Protein AF-A0A1J5AFW3-F1 (afdb_monomer_lite)

Foldseek 3Di:
DDDPPQVVVVVLLVVLVVQCVVPVVSDDQLSVLQNLVCVQDPRDRCSVVSVQLCVVQVGPVSSVVDDLVVQVVGPPQDNSNSVSD

Radius of gyration: 13.23 Å; chains: 1; bounding box: 40×20×35 Å

Sequence (85 aa):
MPHSDQAIASGHRSRLRQRFAADPAALSHVELLELILTFAVPRLDVAPQAGALFDRFGSPAGVLAASYSELLEIAGIGEQTALFL

Structure (mmCIF, N/CA/C/O backbone):
data_AF-A0A1J5AFW3-F1
#
_entry.id   AF-A0A1J5AFW3-F1
#
loop_
_atom_site.group_PDB
_atom_site.id
_atom_site.type_symbol
_atom_site.label_atom_id
_atom_site.label_alt_id
_atom_site.label_comp_id
_atom_site.label_asym_id
_atom_site.label_entity_id
_atom_site.label_seq_id
_atom_site.pdbx_PDB_ins_code
_atom_site.Cartn_x
_atom_site.Cartn_y
_atom_site.Cartn_z
_atom_site.occupancy
_atom_site.B_iso_or_equiv
_atom_site.auth_seq_id
_atom_site.auth_comp_id
_atom_site.auth_asym_id
_atom_site.auth_atom_id
_atom_site.pdbx_PDB_model_num
ATOM 1 N N . MET A 1 1 ? 25.378 -3.460 20.270 1.00 44.97 1 MET A N 1
ATOM 2 C CA . MET A 1 1 ? 25.123 -3.835 18.864 1.00 44.97 1 MET A CA 1
ATOM 3 C C . MET A 1 1 ? 23.625 -3.895 18.653 1.00 44.97 1 MET A C 1
ATOM 5 O O . MET A 1 1 ? 23.011 -4.751 19.280 1.00 44.97 1 MET A O 1
ATOM 9 N N . PRO A 1 2 ? 23.033 -2.979 17.870 1.00 47.69 2 PRO A N 1
ATOM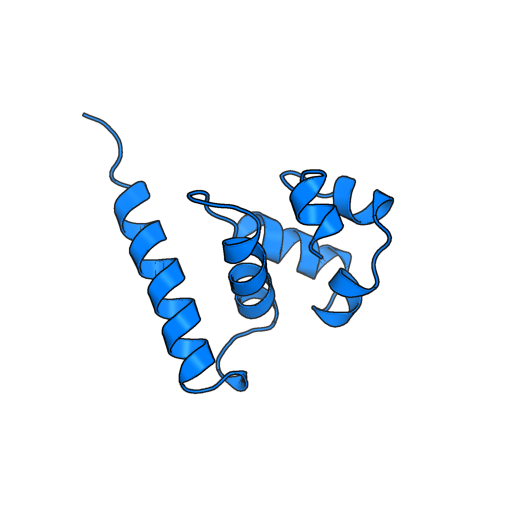 10 C CA . PRO A 1 2 ? 21.824 -3.398 17.162 1.00 47.69 2 PRO A CA 1
ATOM 11 C C . PRO A 1 2 ? 21.639 -2.797 15.743 1.00 47.69 2 PRO A C 1
ATOM 13 O O . PRO A 1 2 ? 22.195 -1.753 15.415 1.00 47.69 2 PRO A O 1
ATOM 16 N N . HIS A 1 3 ? 20.787 -3.483 14.962 1.00 38.03 3 HIS A N 1
ATOM 17 C CA . HIS A 1 3 ? 20.014 -3.042 13.778 1.00 38.03 3 HIS A CA 1
ATOM 18 C C . HIS A 1 3 ? 20.606 -3.237 12.367 1.00 38.03 3 HIS A C 1
ATOM 20 O O . HIS A 1 3 ? 20.832 -2.289 11.622 1.00 38.03 3 HIS A O 1
ATOM 26 N N . SER A 1 4 ? 20.723 -4.502 11.946 1.00 43.97 4 SER A N 1
ATOM 27 C CA . SER A 1 4 ? 20.995 -4.905 10.551 1.00 43.97 4 SER A CA 1
ATOM 28 C C . SER A 1 4 ? 19.765 -4.906 9.622 1.00 43.97 4 SER A C 1
ATOM 30 O O . SER A 1 4 ? 19.899 -5.228 8.447 1.00 43.97 4 SER A O 1
ATOM 32 N N . ASP A 1 5 ? 18.581 -4.532 10.108 1.00 47.81 5 ASP A N 1
ATOM 33 C CA . ASP A 1 5 ? 17.322 -4.688 9.357 1.00 47.81 5 ASP A CA 1
ATOM 34 C C . ASP A 1 5 ? 16.969 -3.460 8.483 1.00 47.81 5 ASP A C 1
ATOM 36 O O . ASP A 1 5 ? 16.353 -3.549 7.423 1.00 47.81 5 ASP A O 1
ATOM 40 N N . GLN A 1 6 ? 17.460 -2.276 8.860 1.00 42.97 6 GLN A N 1
ATOM 41 C CA . GLN A 1 6 ? 17.085 -1.005 8.221 1.00 42.97 6 GLN A CA 1
ATOM 42 C C . GLN A 1 6 ? 17.779 -0.762 6.862 1.00 42.97 6 GLN A C 1
ATOM 44 O O . GLN A 1 6 ? 17.273 -0.028 6.005 1.00 42.97 6 GLN A O 1
ATOM 49 N N . ALA A 1 7 ? 18.929 -1.406 6.630 1.00 41.44 7 ALA A N 1
ATOM 50 C CA . ALA A 1 7 ? 19.681 -1.294 5.379 1.00 41.44 7 ALA A CA 1
ATOM 51 C C . ALA A 1 7 ? 19.028 -2.081 4.223 1.00 41.44 7 ALA A C 1
ATOM 53 O O . ALA A 1 7 ? 19.097 -1.655 3.068 1.00 41.44 7 ALA A O 1
ATOM 54 N N . ILE A 1 8 ? 18.343 -3.191 4.522 1.00 54.00 8 ILE A N 1
ATOM 55 C CA . ILE A 1 8 ? 17.698 -4.054 3.518 1.00 54.00 8 ILE A CA 1
ATOM 56 C C . ILE A 1 8 ? 16.420 -3.395 2.978 1.00 54.00 8 ILE A C 1
ATOM 58 O O . ILE A 1 8 ? 16.208 -3.373 1.760 1.00 54.00 8 ILE A O 1
ATOM 62 N N . ALA A 1 9 ? 15.620 -2.783 3.860 1.00 54.38 9 ALA A N 1
ATOM 63 C CA . ALA A 1 9 ? 14.370 -2.101 3.515 1.00 54.38 9 ALA A CA 1
ATOM 64 C C . ALA A 1 9 ? 14.573 -0.945 2.515 1.00 54.38 9 ALA A C 1
ATOM 66 O O . ALA A 1 9 ? 13.799 -0.776 1.568 1.00 54.38 9 ALA A O 1
ATOM 67 N N . SER A 1 10 ? 15.669 -0.191 2.663 1.00 60.38 10 SER A N 1
ATOM 68 C CA . SER A 1 10 ? 16.027 0.890 1.731 1.00 60.38 10 SER A CA 1
ATOM 69 C C . SER A 1 10 ? 16.320 0.359 0.319 1.00 60.38 10 SER A C 1
ATOM 71 O O . SER A 1 10 ? 15.922 0.968 -0.676 1.00 60.38 10 SER A O 1
ATOM 73 N N . GLY A 1 11 ? 16.955 -0.815 0.219 1.00 79.38 11 GLY A N 1
ATOM 74 C CA . GLY A 1 11 ? 17.191 -1.492 -1.055 1.00 79.38 11 GLY A CA 1
ATOM 75 C C . GLY A 1 11 ? 15.918 -2.082 -1.666 1.00 79.38 11 GLY A C 1
ATOM 76 O O . GLY A 1 11 ? 15.731 -1.989 -2.877 1.00 79.38 11 GLY A O 1
ATOM 77 N N . HIS A 1 12 ? 15.027 -2.654 -0.849 1.00 81.56 12 HIS A N 1
ATOM 78 C CA . HIS A 1 12 ? 13.781 -3.266 -1.321 1.00 81.56 12 HIS A CA 1
ATOM 79 C C . HIS A 1 12 ? 12.872 -2.246 -2.019 1.00 81.56 12 HIS A C 1
ATOM 81 O O . HIS A 1 12 ? 12.489 -2.441 -3.172 1.00 81.56 12 HIS A O 1
ATOM 87 N N . ARG A 1 13 ? 12.642 -1.093 -1.381 1.00 87.56 13 ARG A N 1
ATOM 88 C CA . ARG A 1 13 ? 11.840 0.000 -1.949 1.00 87.56 13 ARG A CA 1
ATOM 89 C C . ARG A 1 13 ? 12.387 0.504 -3.288 1.00 87.56 13 ARG A C 1
ATOM 91 O O . ARG A 1 13 ? 11.620 0.770 -4.211 1.00 87.56 13 ARG A O 1
ATOM 98 N N . SER A 1 14 ? 13.710 0.635 -3.399 1.00 89.38 14 SER A N 1
ATOM 99 C CA . SER A 1 14 ? 14.357 1.038 -4.653 1.00 89.38 14 SER A CA 1
ATOM 100 C C . SER A 1 14 ? 14.140 -0.005 -5.755 1.00 89.38 14 SER A C 1
ATOM 102 O O . SER A 1 14 ? 13.769 0.349 -6.872 1.00 89.38 14 SER A O 1
ATOM 104 N N . ARG A 1 15 ? 14.271 -1.298 -5.425 1.00 90.19 15 ARG A N 1
ATOM 105 C CA . ARG A 1 15 ? 14.040 -2.402 -6.369 1.00 90.19 15 ARG A CA 1
ATOM 106 C C . ARG A 1 15 ? 12.594 -2.474 -6.858 1.00 90.19 15 ARG A C 1
ATOM 108 O O . ARG A 1 15 ? 12.397 -2.670 -8.053 1.00 90.19 15 ARG A O 1
ATOM 115 N N . LEU A 1 16 ? 11.600 -2.278 -5.986 1.00 92.94 16 LEU A N 1
ATOM 116 C CA . LEU A 1 16 ? 10.188 -2.223 -6.396 1.00 92.94 16 LEU A CA 1
ATOM 117 C C . LEU A 1 16 ? 9.939 -1.093 -7.399 1.00 92.94 16 LEU A C 1
ATOM 119 O O . LEU A 1 16 ? 9.349 -1.320 -8.452 1.00 92.94 16 LEU A O 1
ATOM 123 N N . ARG A 1 17 ? 10.456 0.110 -7.114 1.00 93.75 17 ARG A N 1
ATOM 124 C CA . ARG A 1 17 ? 10.333 1.268 -8.016 1.00 93.75 17 ARG A CA 1
ATOM 125 C C . ARG A 1 17 ? 11.006 1.023 -9.363 1.00 93.75 17 ARG A C 1
ATOM 127 O O . ARG A 1 17 ? 10.427 1.347 -10.391 1.00 93.75 17 ARG A O 1
ATOM 134 N N . GLN A 1 18 ? 12.206 0.442 -9.360 1.00 94.88 18 GLN A N 1
ATOM 135 C CA . GLN A 1 18 ? 12.930 0.106 -10.588 1.00 94.88 18 GLN A CA 1
ATOM 136 C C . GLN A 1 18 ? 12.197 -0.952 -11.418 1.00 94.88 18 GLN A C 1
ATOM 138 O O . GLN A 1 18 ? 12.075 -0.782 -12.627 1.00 94.88 18 GLN A O 1
ATOM 143 N N . ARG A 1 19 ? 11.674 -2.010 -10.783 1.00 95.56 19 ARG A N 1
ATOM 144 C CA . ARG A 1 19 ? 10.887 -3.048 -11.466 1.00 95.56 19 ARG A CA 1
ATOM 145 C C . ARG A 1 19 ? 9.623 -2.470 -12.086 1.00 95.56 19 ARG A C 1
ATOM 147 O O . ARG A 1 19 ? 9.403 -2.686 -13.268 1.00 95.56 19 ARG A O 1
ATOM 154 N N . PHE A 1 20 ? 8.861 -1.681 -11.329 1.00 95.81 20 PHE A N 1
ATOM 155 C CA . PHE A 1 20 ? 7.660 -1.021 -11.842 1.00 95.81 20 PHE A CA 1
ATOM 156 C C . PHE A 1 20 ? 7.964 -0.070 -13.005 1.00 95.81 20 PHE A C 1
ATOM 158 O O . PHE A 1 20 ? 7.238 -0.048 -13.991 1.00 95.81 20 PHE A O 1
ATOM 165 N N . ALA A 1 21 ? 9.045 0.711 -12.908 1.00 96.44 21 ALA A N 1
ATOM 166 C CA . ALA A 1 21 ? 9.449 1.631 -13.969 1.00 96.44 21 ALA A CA 1
ATOM 167 C C . ALA A 1 21 ? 9.899 0.911 -15.252 1.00 96.44 21 ALA A C 1
ATOM 169 O O . ALA A 1 21 ? 9.761 1.472 -16.336 1.00 96.44 21 ALA A O 1
ATOM 170 N N . ALA A 1 22 ? 10.452 -0.299 -15.133 1.00 96.75 22 ALA A N 1
ATOM 171 C CA . ALA A 1 22 ? 10.832 -1.119 -16.278 1.00 96.75 22 ALA A CA 1
ATOM 172 C C . ALA A 1 22 ? 9.617 -1.809 -16.914 1.00 96.75 22 ALA A C 1
ATOM 174 O O . ALA A 1 22 ? 9.466 -1.778 -18.132 1.00 96.75 22 ALA A O 1
ATOM 175 N N . ASP A 1 23 ? 8.763 -2.417 -16.089 1.00 96.44 23 ASP A N 1
ATOM 176 C CA . ASP A 1 23 ? 7.519 -3.053 -16.507 1.00 96.44 23 ASP A CA 1
ATOM 177 C C . ASP A 1 23 ? 6.519 -3.092 -15.332 1.00 96.44 23 ASP A C 1
ATOM 179 O O . ASP A 1 23 ? 6.714 -3.852 -14.377 1.00 96.44 23 ASP A O 1
ATOM 183 N N . PRO A 1 24 ? 5.420 -2.317 -15.385 1.00 93.12 24 PRO A N 1
ATOM 184 C CA . PRO A 1 24 ? 4.377 -2.355 -14.363 1.00 93.12 24 PRO A CA 1
ATOM 185 C C . PRO A 1 24 ? 3.760 -3.744 -14.156 1.00 93.12 24 PRO A C 1
ATOM 187 O O . PRO A 1 24 ? 3.353 -4.062 -13.040 1.00 93.12 24 PRO A O 1
ATOM 190 N N . ALA A 1 25 ? 3.711 -4.582 -15.198 1.00 94.38 25 ALA A N 1
ATOM 191 C CA . ALA A 1 25 ? 3.155 -5.933 -15.124 1.00 94.38 25 ALA A CA 1
ATOM 192 C C . ALA A 1 25 ? 4.102 -6.939 -14.446 1.00 94.38 25 ALA A C 1
ATOM 194 O O . ALA A 1 25 ? 3.684 -8.042 -14.097 1.00 94.38 25 ALA A O 1
ATOM 195 N N . ALA A 1 26 ? 5.367 -6.566 -14.222 1.00 93.38 26 ALA A N 1
ATOM 196 C CA . ALA A 1 26 ? 6.345 -7.416 -13.552 1.00 93.38 26 ALA A CA 1
ATOM 197 C C . ALA A 1 26 ? 6.168 -7.471 -12.026 1.00 93.38 26 ALA A C 1
ATOM 199 O O . ALA A 1 26 ? 6.858 -8.257 -11.368 1.00 93.38 26 ALA A O 1
ATOM 200 N N . LEU A 1 27 ? 5.308 -6.629 -11.442 1.00 96.12 27 LEU A N 1
ATOM 201 C CA . LEU A 1 27 ? 4.944 -6.712 -10.029 1.00 96.12 27 LEU A CA 1
ATOM 202 C C . LEU A 1 27 ? 3.720 -7.606 -9.839 1.00 96.12 27 LEU A C 1
ATOM 204 O O . LEU A 1 27 ? 2.737 -7.510 -10.571 1.00 96.12 27 LEU A O 1
ATOM 208 N N . SER A 1 28 ? 3.748 -8.434 -8.799 1.00 96.62 28 SER A N 1
ATOM 209 C CA . SER A 1 28 ? 2.525 -9.073 -8.314 1.00 96.62 28 SER A CA 1
ATOM 210 C C . SER A 1 28 ? 1.546 -8.034 -7.746 1.00 96.62 28 SER A C 1
ATOM 212 O O . SER A 1 28 ? 1.934 -6.929 -7.369 1.00 96.62 28 SER A O 1
ATOM 214 N N . HIS A 1 29 ? 0.267 -8.398 -7.617 1.00 96.62 29 HIS A N 1
ATOM 215 C CA . HIS A 1 29 ? -0.745 -7.526 -7.006 1.00 96.62 29 HIS A CA 1
ATOM 216 C C . HIS A 1 29 ? -0.378 -7.087 -5.578 1.00 96.62 29 HIS A C 1
ATOM 218 O O . HIS A 1 29 ? -0.642 -5.946 -5.202 1.00 96.62 29 HIS A O 1
ATOM 224 N N . VAL A 1 30 ? 0.261 -7.970 -4.804 1.00 97.00 30 VAL A N 1
ATOM 225 C CA . VAL A 1 30 ? 0.740 -7.663 -3.449 1.00 97.00 30 VAL A CA 1
ATOM 226 C C . VAL A 1 30 ? 1.929 -6.702 -3.500 1.00 97.00 30 VAL A C 1
ATOM 228 O O . VAL A 1 30 ? 1.926 -5.704 -2.792 1.00 97.00 30 VAL A O 1
ATOM 231 N N . GLU A 1 31 ? 2.907 -6.935 -4.381 1.00 96.38 31 GLU A N 1
ATOM 232 C CA . GLU A 1 31 ? 4.053 -6.026 -4.562 1.00 96.38 31 GLU A CA 1
ATOM 233 C C . GLU A 1 31 ? 3.623 -4.639 -5.070 1.00 96.38 31 GLU A C 1
ATOM 235 O O . GLU A 1 31 ? 4.237 -3.630 -4.723 1.00 96.38 31 GLU A O 1
ATOM 240 N N . LEU A 1 32 ? 2.561 -4.566 -5.879 1.00 96.62 32 LEU A N 1
ATOM 241 C CA . LEU A 1 32 ? 1.973 -3.298 -6.304 1.00 96.62 32 LEU A CA 1
ATOM 242 C C . LEU A 1 32 ? 1.373 -2.538 -5.113 1.00 96.62 32 LEU A C 1
ATOM 244 O O . LEU A 1 32 ? 1.624 -1.342 -4.966 1.00 96.62 32 LEU A O 1
ATOM 248 N N . LEU A 1 33 ? 0.622 -3.224 -4.247 1.00 97.00 33 LEU A N 1
ATOM 249 C CA . LEU A 1 33 ? 0.109 -2.636 -3.007 1.00 97.00 33 LEU A CA 1
ATOM 250 C C . LEU A 1 33 ? 1.248 -2.200 -2.082 1.00 97.00 33 LEU A C 1
ATOM 252 O O . LEU A 1 33 ? 1.211 -1.096 -1.543 1.00 97.00 33 LEU A O 1
ATOM 256 N N . GLU A 1 34 ? 2.296 -3.011 -1.952 1.00 96.25 34 GLU A N 1
ATOM 257 C CA . GLU A 1 34 ? 3.485 -2.664 -1.177 1.00 96.25 34 GLU A CA 1
ATOM 258 C C . GLU A 1 34 ? 4.137 -1.381 -1.708 1.00 96.25 34 GLU A C 1
ATOM 260 O O . GLU A 1 34 ? 4.402 -0.452 -0.940 1.00 96.25 34 GLU A O 1
ATOM 265 N N . LEU A 1 35 ? 4.323 -1.280 -3.030 1.00 95.31 35 LEU A N 1
ATOM 266 C CA . LEU A 1 35 ? 4.857 -0.086 -3.681 1.00 95.31 35 LEU A CA 1
ATOM 267 C C . LEU A 1 35 ? 4.016 1.156 -3.355 1.00 95.31 35 LEU A C 1
ATOM 269 O O . LEU A 1 35 ? 4.592 2.175 -2.962 1.00 95.31 35 LEU A O 1
ATOM 273 N N . ILE A 1 36 ? 2.688 1.069 -3.477 1.00 95.31 36 ILE A N 1
ATOM 274 C CA . ILE A 1 36 ? 1.739 2.144 -3.140 1.00 95.31 36 ILE A CA 1
ATOM 275 C C . ILE A 1 36 ? 1.925 2.573 -1.677 1.00 95.31 36 ILE A C 1
ATOM 277 O O . ILE A 1 36 ? 2.170 3.749 -1.397 1.00 95.31 36 ILE A O 1
ATOM 281 N N . LEU A 1 37 ? 1.920 1.619 -0.744 1.00 95.44 37 LEU A N 1
ATOM 282 C CA . LEU A 1 37 ? 2.088 1.890 0.684 1.00 95.44 37 LEU A CA 1
ATOM 283 C C . LEU A 1 37 ? 3.436 2.538 1.017 1.00 95.44 37 LEU A C 1
ATOM 285 O O . LEU A 1 37 ? 3.510 3.344 1.946 1.00 95.44 37 LEU A O 1
ATOM 289 N N . THR A 1 38 ? 4.501 2.270 0.249 1.00 93.69 38 THR A N 1
ATOM 290 C CA . THR A 1 38 ? 5.803 2.917 0.490 1.00 93.69 38 THR A CA 1
ATOM 291 C C . THR A 1 38 ? 5.780 4.442 0.334 1.00 93.69 38 THR A C 1
ATOM 293 O O . THR A 1 38 ? 6.698 5.108 0.831 1.00 93.69 38 THR A O 1
ATOM 296 N N . PHE A 1 39 ? 4.775 4.997 -0.358 1.00 92.88 39 PHE A N 1
ATOM 297 C CA . PHE A 1 39 ? 4.572 6.442 -0.499 1.00 92.88 39 PHE A CA 1
ATOM 298 C C . PHE A 1 39 ? 3.824 7.049 0.689 1.00 92.88 39 PHE A C 1
ATOM 300 O O . PHE A 1 39 ? 4.166 8.155 1.100 1.00 92.88 39 PHE A O 1
ATOM 307 N N . ALA A 1 40 ? 2.872 6.319 1.274 1.00 92.81 40 ALA A N 1
ATOM 308 C CA . ALA A 1 40 ? 2.138 6.760 2.459 1.00 92.81 40 ALA A CA 1
ATOM 309 C C . ALA A 1 40 ? 2.921 6.545 3.764 1.00 92.81 40 ALA A C 1
ATOM 311 O O . ALA A 1 40 ? 2.791 7.331 4.700 1.00 92.81 40 ALA A O 1
ATOM 312 N N . VAL A 1 41 ? 3.744 5.492 3.837 1.00 89.56 41 VAL A N 1
ATOM 313 C CA . VAL A 1 41 ? 4.438 5.083 5.065 1.00 89.56 41 VAL A CA 1
ATOM 314 C C . VAL A 1 41 ? 5.964 5.197 4.896 1.00 89.56 41 VAL A C 1
ATOM 316 O O . VAL A 1 41 ? 6.642 4.323 4.328 1.00 89.56 41 VAL A O 1
ATOM 319 N N . PRO A 1 42 ? 6.575 6.294 5.377 1.00 82.69 42 PRO A N 1
ATOM 320 C CA . PRO A 1 42 ? 8.014 6.476 5.286 1.00 82.69 42 PRO A CA 1
ATOM 321 C C . PRO A 1 42 ? 8.753 5.588 6.300 1.00 82.69 42 PRO A C 1
ATOM 323 O O . PRO A 1 42 ? 8.432 5.579 7.481 1.00 82.69 42 PRO A O 1
ATOM 326 N N . ARG A 1 43 ? 9.827 4.920 5.846 1.00 78.19 43 ARG A N 1
ATOM 327 C CA . ARG A 1 43 ? 10.843 4.255 6.697 1.00 78.19 43 ARG A CA 1
ATOM 328 C C . ARG A 1 43 ? 10.371 3.041 7.519 1.00 78.19 43 ARG A C 1
ATOM 330 O O . ARG A 1 43 ? 11.105 2.619 8.409 1.00 78.19 43 ARG A O 1
ATOM 337 N N . LEU A 1 44 ? 9.214 2.464 7.201 1.00 81.56 44 LEU A N 1
ATOM 338 C CA . LEU A 1 44 ? 8.736 1.194 7.759 1.00 81.56 44 LEU A CA 1
ATOM 339 C C . LEU A 1 44 ? 8.615 0.129 6.663 1.00 81.56 44 LEU A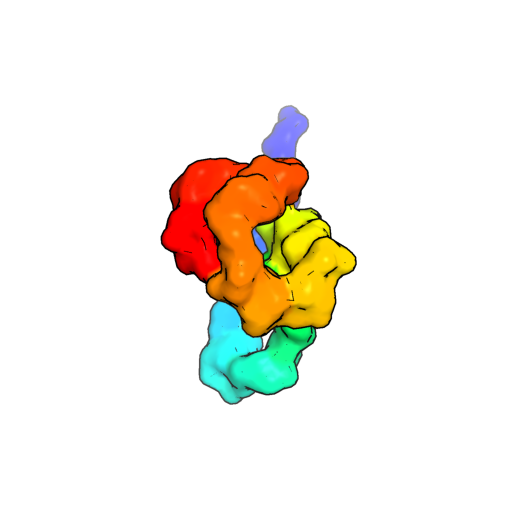 C 1
ATOM 341 O O . LEU A 1 44 ? 8.489 0.466 5.479 1.00 81.56 44 LEU A O 1
ATOM 345 N N . ASP A 1 45 ? 8.676 -1.136 7.080 1.00 88.50 45 ASP A N 1
ATOM 346 C CA . ASP A 1 45 ? 8.277 -2.277 6.258 1.00 88.50 45 ASP A CA 1
ATOM 347 C C . ASP A 1 45 ? 6.746 -2.305 6.150 1.00 88.50 45 ASP A C 1
ATOM 349 O O . ASP A 1 45 ? 6.045 -2.208 7.161 1.00 88.50 45 ASP A O 1
ATOM 353 N N . VAL A 1 46 ? 6.251 -2.361 4.914 1.00 93.94 46 VAL A N 1
ATOM 354 C CA . VAL A 1 46 ? 4.819 -2.337 4.577 1.00 93.94 46 VAL A CA 1
ATOM 355 C C . VAL A 1 46 ? 4.359 -3.611 3.873 1.00 93.94 46 VAL A C 1
ATOM 357 O O . VAL A 1 46 ? 3.186 -3.714 3.510 1.00 93.94 46 VAL A O 1
ATOM 360 N N . ALA A 1 47 ? 5.252 -4.590 3.691 1.00 93.69 47 ALA A N 1
ATOM 361 C CA . ALA A 1 47 ? 4.903 -5.879 3.109 1.00 93.69 47 ALA A CA 1
ATOM 362 C C . ALA A 1 47 ? 3.802 -6.611 3.907 1.00 93.69 47 ALA A C 1
ATOM 364 O O . ALA A 1 47 ? 2.863 -7.111 3.278 1.00 93.69 47 ALA A O 1
ATOM 365 N N . PRO A 1 48 ? 3.809 -6.626 5.262 1.00 96.12 48 PRO A N 1
ATOM 366 C CA . PRO A 1 48 ? 2.730 -7.254 6.029 1.00 96.12 48 PRO A CA 1
ATOM 367 C C . PRO A 1 48 ? 1.358 -6.611 5.782 1.00 96.12 48 PRO A C 1
ATOM 369 O O 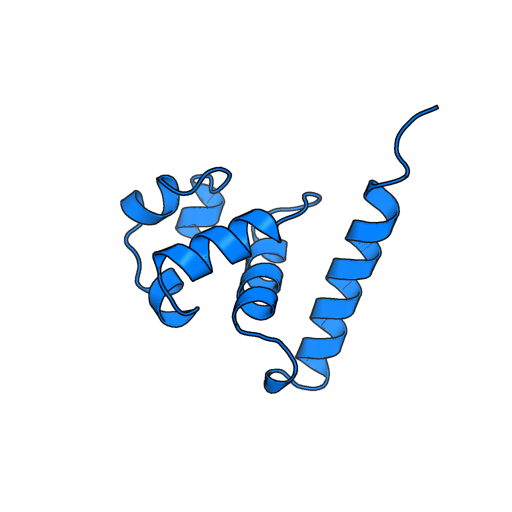. PRO A 1 48 ? 0.356 -7.309 5.649 1.00 96.12 48 PRO A O 1
ATOM 372 N N . GLN A 1 49 ? 1.307 -5.283 5.684 1.00 96.94 49 GLN A N 1
ATOM 373 C CA . GLN A 1 49 ? 0.084 -4.519 5.455 1.00 96.94 49 GLN A CA 1
ATOM 374 C C . GLN A 1 49 ? -0.425 -4.710 4.024 1.00 96.94 49 GLN A C 1
ATOM 376 O O . GLN A 1 49 ? -1.627 -4.861 3.827 1.00 96.94 49 GLN A O 1
ATOM 381 N N . ALA A 1 50 ? 0.472 -4.755 3.034 1.00 97.44 50 ALA A N 1
ATOM 382 C CA . ALA A 1 50 ? 0.116 -5.068 1.652 1.00 97.44 50 ALA A CA 1
ATOM 383 C C . ALA A 1 50 ? -0.520 -6.462 1.537 1.00 97.44 50 ALA A C 1
ATOM 385 O O . ALA A 1 50 ? -1.553 -6.612 0.885 1.00 97.44 50 ALA A O 1
ATOM 386 N N . GLY A 1 51 ? 0.062 -7.456 2.217 1.00 97.81 51 GLY A N 1
ATOM 387 C CA . GLY A 1 51 ? -0.499 -8.803 2.319 1.00 97.81 51 GLY A CA 1
ATOM 388 C C . GLY A 1 51 ? -1.872 -8.807 2.992 1.00 97.81 51 GLY A C 1
ATOM 389 O O . GLY A 1 51 ? -2.829 -9.296 2.406 1.00 97.81 51 GLY A O 1
ATOM 390 N N . ALA A 1 52 ? -2.007 -8.175 4.161 1.00 98.00 52 ALA A N 1
ATOM 391 C CA . ALA A 1 52 ? -3.276 -8.120 4.893 1.00 98.00 52 ALA A CA 1
ATOM 392 C C . ALA A 1 52 ? -4.403 -7.427 4.103 1.00 98.00 52 ALA A C 1
ATOM 394 O O . ALA A 1 52 ? -5.550 -7.877 4.121 1.00 98.00 52 ALA A O 1
ATOM 395 N N . LEU A 1 53 ? -4.082 -6.346 3.384 1.00 98.31 53 LEU A N 1
ATOM 396 C CA . LEU A 1 53 ? -5.019 -5.673 2.484 1.00 98.31 53 LEU A CA 1
ATOM 397 C C . LEU A 1 53 ? -5.432 -6.589 1.328 1.00 98.31 53 LEU A C 1
ATOM 399 O O . LEU A 1 53 ? -6.616 -6.686 1.008 1.00 98.31 53 LEU A O 1
ATOM 403 N N . PHE A 1 54 ? -4.472 -7.279 0.713 1.00 98.19 54 PHE A N 1
ATOM 404 C CA . PHE A 1 54 ? -4.758 -8.212 -0.370 1.00 98.19 54 PHE A CA 1
ATOM 405 C C . PHE A 1 54 ? -5.607 -9.399 0.099 1.00 98.19 54 PHE A C 1
ATOM 407 O O . PHE A 1 54 ? -6.579 -9.743 -0.565 1.00 98.19 54 PHE A O 1
ATOM 414 N N . ASP A 1 55 ? -5.306 -9.975 1.260 1.00 98.25 55 ASP A N 1
ATOM 415 C CA . ASP A 1 55 ? -6.058 -11.099 1.823 1.00 98.25 55 ASP A CA 1
ATOM 416 C C . ASP A 1 55 ? -7.506 -10.710 2.151 1.00 98.25 55 ASP A C 1
ATOM 418 O O . ASP A 1 55 ? -8.422 -11.513 1.963 1.00 98.25 55 ASP A O 1
ATOM 422 N N . ARG A 1 56 ? -7.739 -9.468 2.604 1.00 98.12 56 ARG A N 1
ATOM 423 C CA . ARG A 1 56 ? -9.085 -8.972 2.927 1.00 98.12 56 ARG A CA 1
ATOM 424 C C . ARG A 1 56 ? -9.892 -8.563 1.693 1.00 98.12 56 ARG A C 1
ATOM 426 O O . ARG A 1 56 ? -11.081 -8.862 1.629 1.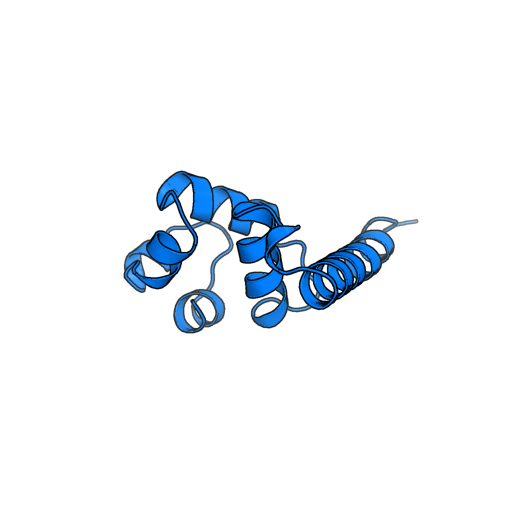00 98.12 56 ARG A O 1
ATOM 433 N N . PHE A 1 57 ? -9.278 -7.858 0.743 1.00 98.12 57 PHE A N 1
ATOM 434 C CA . PHE A 1 57 ? -9.991 -7.196 -0.361 1.00 98.12 57 PHE A CA 1
ATOM 435 C C . PHE A 1 57 ? -9.750 -7.842 -1.739 1.00 98.12 57 PHE A C 1
ATOM 437 O O . PHE A 1 57 ? -10.366 -7.455 -2.733 1.00 98.12 57 PHE A O 1
ATOM 444 N N . GLY A 1 58 ? -8.858 -8.830 -1.823 1.00 97.25 58 GLY A N 1
ATOM 445 C CA . GLY A 1 58 ? -8.625 -9.713 -2.972 1.00 97.25 58 GLY A CA 1
ATOM 446 C C . GLY A 1 58 ? -7.893 -9.099 -4.169 1.00 97.25 58 GLY A C 1
ATOM 447 O O . GLY A 1 58 ? -7.382 -9.828 -5.017 1.00 97.25 58 GLY A O 1
ATOM 448 N N . SER A 1 59 ? -7.846 -7.771 -4.288 1.00 97.19 59 SER A N 1
ATOM 449 C CA . SER A 1 59 ? -7.193 -7.088 -5.409 1.00 97.19 59 SER A CA 1
ATOM 450 C C . SER A 1 59 ? -6.845 -5.637 -5.072 1.00 97.19 59 SER A C 1
ATOM 452 O O . SER A 1 59 ? -7.488 -5.050 -4.202 1.00 97.19 59 SER A O 1
ATOM 454 N N . PRO A 1 60 ? -5.902 -5.002 -5.797 1.00 96.81 60 PRO A N 1
ATOM 455 C CA . PRO A 1 60 ? -5.621 -3.580 -5.622 1.00 96.81 60 PRO A CA 1
ATOM 456 C C . PRO A 1 60 ? -6.850 -2.700 -5.870 1.00 96.81 60 PRO A C 1
ATOM 458 O O . PRO A 1 60 ? -7.085 -1.759 -5.125 1.00 96.81 60 PRO A O 1
ATOM 461 N N . ALA A 1 61 ? -7.680 -3.042 -6.861 1.00 97.75 61 ALA A N 1
ATOM 462 C CA . ALA A 1 61 ? -8.940 -2.341 -7.104 1.00 97.75 61 ALA A CA 1
ATOM 463 C C . ALA A 1 61 ? -9.925 -2.490 -5.932 1.00 97.75 61 ALA A C 1
ATOM 465 O O . ALA A 1 61 ? -10.597 -1.529 -5.581 1.00 97.75 61 ALA A O 1
ATOM 466 N N . GLY A 1 62 ? -9.982 -3.672 -5.309 1.00 98.25 62 GLY A N 1
ATOM 467 C CA . GLY A 1 62 ? -10.786 -3.907 -4.109 1.00 98.25 62 GLY A CA 1
ATOM 468 C C . GLY A 1 62 ? -10.318 -3.075 -2.917 1.00 98.25 62 GLY A C 1
ATOM 469 O O . GLY A 1 62 ? -11.150 -2.534 -2.201 1.00 98.25 62 GLY A O 1
ATOM 470 N N . VAL A 1 63 ? -9.002 -2.912 -2.743 1.00 98.12 63 VAL A N 1
ATOM 471 C CA . VAL A 1 63 ? -8.430 -2.048 -1.696 1.00 98.12 63 VAL A CA 1
ATOM 472 C C . VAL A 1 63 ? -8.820 -0.585 -1.909 1.00 98.12 63 VAL A C 1
ATOM 474 O O . VAL A 1 63 ? -9.314 0.039 -0.980 1.00 98.12 63 VAL A O 1
ATOM 477 N N . LEU A 1 64 ? -8.659 -0.058 -3.128 1.00 97.25 64 LEU A N 1
ATOM 478 C CA . LEU A 1 64 ? -8.993 1.339 -3.462 1.00 97.25 64 LEU A CA 1
ATOM 479 C C . LEU A 1 64 ? -10.509 1.622 -3.467 1.00 97.25 64 LEU A C 1
ATOM 481 O O . LEU A 1 64 ? -10.936 2.771 -3.523 1.00 97.25 64 LEU A O 1
ATOM 485 N N . ALA A 1 65 ? -11.337 0.575 -3.472 1.00 98.06 65 ALA A N 1
ATOM 486 C CA . ALA A 1 65 ? -12.790 0.682 -3.370 1.00 98.06 65 ALA A CA 1
ATOM 487 C C . ALA A 1 65 ? -13.305 0.483 -1.934 1.00 98.06 65 ALA A C 1
ATOM 489 O O . ALA A 1 65 ? -14.495 0.697 -1.688 1.00 98.06 65 ALA A O 1
ATOM 490 N N . ALA A 1 66 ? -12.448 0.048 -1.004 1.00 98.25 66 ALA A N 1
ATOM 491 C CA . ALA A 1 66 ? -12.822 -0.181 0.384 1.00 98.25 66 ALA A CA 1
ATOM 492 C C . ALA A 1 66 ? -13.178 1.142 1.073 1.00 98.25 66 ALA A C 1
ATOM 494 O O . ALA A 1 66 ? -12.624 2.200 0.774 1.00 98.25 66 ALA A O 1
ATOM 495 N N . SER A 1 67 ? -14.106 1.095 2.026 1.00 98.50 67 SER A N 1
ATOM 496 C CA . SER A 1 67 ? -14.429 2.278 2.816 1.00 98.50 67 SER A CA 1
ATOM 497 C C . SER A 1 67 ? -13.286 2.640 3.766 1.00 98.50 67 SER A C 1
ATOM 499 O O . SER A 1 67 ? -12.562 1.780 4.272 1.00 98.50 67 SER A O 1
ATOM 501 N N . TYR A 1 68 ? -13.187 3.926 4.100 1.00 98.38 68 TYR A N 1
ATOM 502 C CA . TYR A 1 68 ? -12.226 4.429 5.082 1.00 98.38 68 TYR A CA 1
ATOM 503 C C . TYR A 1 68 ? -12.259 3.652 6.412 1.00 98.38 68 TYR A C 1
ATOM 505 O O . TYR A 1 68 ? -11.214 3.323 6.971 1.00 98.38 68 TYR A O 1
ATOM 513 N N . SER A 1 69 ? -13.456 3.307 6.901 1.00 98.31 69 SER A N 1
ATOM 514 C CA . SER A 1 69 ? -13.628 2.512 8.121 1.00 98.31 69 SER A CA 1
ATOM 515 C C . SER A 1 69 ? -13.084 1.092 7.992 1.00 98.31 69 SER A C 1
ATOM 517 O O . SER A 1 69 ? -12.456 0.610 8.926 1.00 98.31 69 SER A O 1
ATOM 519 N N . GLU A 1 70 ? -13.271 0.432 6.846 1.00 98.31 70 GLU A N 1
ATOM 520 C CA . GLU A 1 70 ? -12.751 -0.925 6.631 1.00 98.31 70 GLU A CA 1
ATOM 521 C C . GLU A 1 70 ? -11.223 -0.945 6.535 1.00 98.31 70 GLU A C 1
ATOM 523 O O . GLU A 1 70 ? -10.590 -1.885 7.014 1.00 98.31 70 GLU A O 1
ATOM 528 N N . LEU A 1 71 ? -10.620 0.091 5.944 1.00 98.25 71 LEU A N 1
ATOM 529 C CA . LEU A 1 71 ? -9.164 0.224 5.856 1.00 98.25 71 LEU A CA 1
ATOM 530 C C . LEU A 1 71 ? -8.526 0.383 7.242 1.00 98.25 71 LEU A C 1
ATOM 532 O O . LEU A 1 71 ? -7.493 -0.229 7.512 1.00 98.25 71 LEU A O 1
ATOM 536 N N . LEU A 1 72 ? -9.162 1.144 8.139 1.00 98.12 72 LEU A N 1
ATOM 537 C CA . LEU A 1 72 ? -8.700 1.339 9.519 1.00 98.12 72 LEU A CA 1
ATOM 538 C C . LEU A 1 72 ? -8.7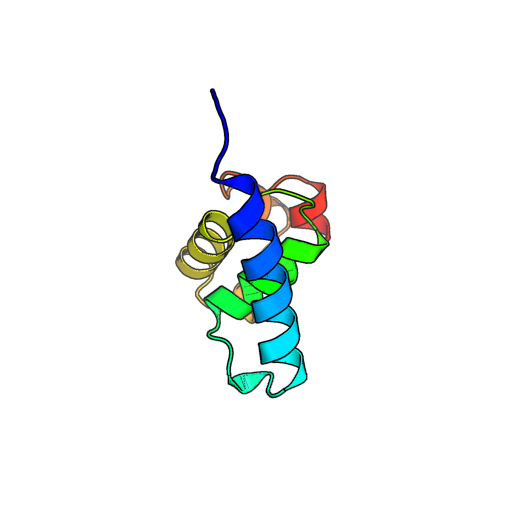61 0.075 10.388 1.00 98.12 72 LEU A C 1
ATOM 540 O O . LEU A 1 72 ? -8.108 0.015 11.429 1.00 98.12 72 LEU A O 1
ATOM 544 N N . GLU A 1 73 ? -9.517 -0.946 9.984 1.00 97.88 73 GLU A N 1
ATOM 545 C CA . GLU A 1 73 ? -9.536 -2.233 10.685 1.00 97.88 73 GLU A CA 1
ATOM 546 C C . GLU A 1 73 ? -8.285 -3.082 10.407 1.00 97.88 73 GLU A C 1
ATOM 548 O O . GLU A 1 73 ? -8.027 -4.057 11.117 1.00 97.88 73 GLU A O 1
ATOM 553 N N . ILE A 1 74 ? -7.493 -2.740 9.386 1.00 97.50 74 ILE A N 1
ATOM 554 C CA . ILE A 1 74 ? -6.242 -3.439 9.094 1.00 97.50 74 ILE A CA 1
ATOM 555 C C . ILE A 1 74 ? -5.151 -2.974 10.059 1.00 97.50 74 ILE A C 1
ATOM 557 O O . ILE A 1 74 ? -4.786 -1.798 10.118 1.00 97.50 74 ILE A O 1
ATOM 561 N N . ALA A 1 75 ? -4.564 -3.925 10.786 1.00 95.00 75 ALA A N 1
ATOM 562 C CA . ALA A 1 75 ? -3.477 -3.648 11.715 1.00 95.00 75 ALA A CA 1
ATOM 563 C C . ALA A 1 75 ? -2.299 -2.947 11.012 1.00 95.00 75 ALA A C 1
ATOM 565 O O . ALA A 1 75 ? -1.731 -3.454 10.046 1.00 95.00 75 ALA A O 1
ATOM 566 N N . GLY A 1 76 ? -1.915 -1.776 11.524 1.00 92.69 76 GLY A N 1
ATOM 567 C CA . GLY A 1 76 ? -0.824 -0.974 10.965 1.00 92.69 76 GLY A CA 1
ATOM 568 C C . GLY A 1 76 ? -1.231 -0.016 9.840 1.00 92.69 76 GLY A C 1
ATOM 569 O O . GLY A 1 76 ? -0.371 0.736 9.382 1.00 92.69 76 GLY A O 1
ATOM 570 N N . ILE A 1 77 ? -2.504 0.012 9.428 1.00 96.25 77 ILE A N 1
ATOM 571 C CA . ILE A 1 77 ? -3.057 1.064 8.567 1.00 96.25 77 ILE A CA 1
ATOM 572 C C . ILE A 1 77 ? -3.611 2.179 9.456 1.00 96.25 77 ILE A C 1
ATOM 574 O O . ILE A 1 77 ? -4.616 2.023 10.142 1.00 96.25 77 ILE A O 1
ATOM 578 N N . GLY A 1 78 ? -2.910 3.313 9.474 1.00 95.31 78 GLY A N 1
ATOM 579 C CA . GLY A 1 78 ? -3.359 4.520 10.168 1.00 95.31 78 GLY A CA 1
ATOM 580 C C . GLY A 1 78 ? -4.212 5.422 9.279 1.00 95.31 78 GLY A C 1
ATOM 581 O O . GLY A 1 78 ? -4.267 5.246 8.063 1.00 95.31 78 GLY A O 1
ATOM 582 N N . GLU A 1 79 ? -4.802 6.456 9.878 1.00 97.25 79 GLU A N 1
ATOM 583 C CA . GLU A 1 79 ? -5.699 7.411 9.207 1.00 97.25 79 GLU A CA 1
ATOM 584 C C . GLU A 1 79 ? -5.128 7.993 7.911 1.00 97.25 79 GLU A C 1
ATOM 586 O O . GLU A 1 79 ? -5.830 8.073 6.911 1.00 97.25 79 GLU A O 1
ATOM 591 N N . GLN A 1 80 ? -3.849 8.372 7.907 1.00 96.12 80 GLN A N 1
ATOM 592 C CA . GLN A 1 80 ? -3.207 8.962 6.729 1.00 96.12 80 GLN A CA 1
ATOM 593 C C . GLN A 1 80 ? -3.023 7.946 5.598 1.00 96.12 80 GLN A C 1
ATOM 595 O O . GLN A 1 80 ? -3.160 8.289 4.430 1.00 96.12 80 GLN A O 1
ATOM 600 N N . THR A 1 81 ? -2.733 6.690 5.938 1.00 96.31 81 THR A N 1
ATOM 601 C CA . THR A 1 81 ? -2.625 5.612 4.953 1.00 96.31 81 THR A CA 1
ATOM 602 C C . THR A 1 81 ? -4.002 5.246 4.408 1.00 96.31 81 THR A C 1
ATOM 604 O O . THR A 1 81 ? -4.137 5.089 3.203 1.00 96.31 81 THR A O 1
ATOM 607 N N . ALA A 1 82 ? -5.022 5.186 5.267 1.00 97.44 82 ALA A N 1
ATOM 608 C CA . ALA A 1 82 ? -6.404 4.939 4.865 1.00 97.44 82 ALA A CA 1
ATOM 609 C C . ALA A 1 82 ? -7.012 6.081 4.030 1.00 97.44 82 ALA A C 1
ATOM 611 O O . ALA A 1 82 ? -7.892 5.822 3.230 1.00 97.44 82 ALA A O 1
ATOM 612 N N . LEU A 1 83 ? -6.568 7.332 4.207 1.00 97.44 83 LEU A N 1
ATOM 613 C CA . LEU A 1 83 ? -6.962 8.457 3.345 1.00 97.44 83 LEU A CA 1
ATOM 614 C C . LEU A 1 83 ? -6.257 8.452 1.981 1.00 97.44 83 LEU A C 1
ATOM 616 O O . LEU A 1 83 ? -6.728 9.099 1.049 1.00 97.44 83 LEU A O 1
ATOM 620 N N . PHE A 1 84 ? -5.079 7.834 1.899 1.00 96.88 84 PHE A N 1
ATOM 621 C CA . PHE A 1 84 ? 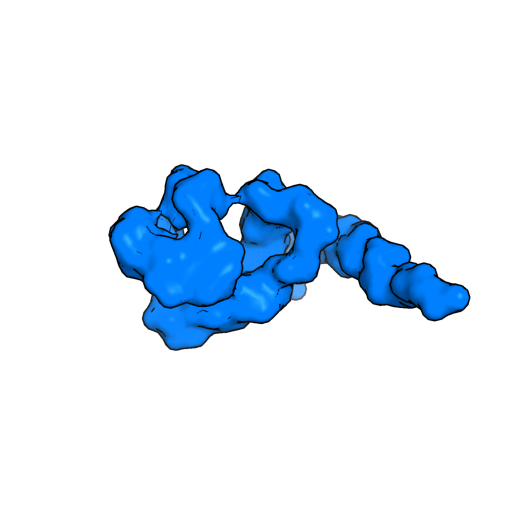-4.275 7.785 0.679 1.00 96.88 84 PHE A CA 1
ATOM 622 C C . PHE A 1 84 ? -4.712 6.669 -0.277 1.00 96.88 84 PHE A C 1
ATOM 624 O O . PHE A 1 84 ? -4.578 6.831 -1.490 1.00 96.88 84 PHE A O 1
ATOM 631 N N . LEU A 1 85 ? -5.156 5.542 0.286 1.00 95.31 85 LEU A N 1
ATOM 632 C CA . LEU A 1 85 ? -5.751 4.413 -0.431 1.00 95.31 85 LEU A CA 1
ATOM 633 C C . LEU A 1 85 ? -7.190 4.745 -0.845 1.00 95.31 85 LEU A C 1
ATOM 635 O O . LEU A 1 85 ? -7.555 4.329 -1.964 1.00 95.31 85 LEU A O 1
#

pLDDT: mean 89.3, std 15.98, range [38.03, 98.5]

Secondary structure (DSSP, 8-state):
---SSHHHHHHHHHHHHHHHHH-GGGS-HHHHHHHHHHHHSTTS--HHHHHHHHHHHSSHHHHHHS-HHHHHTSTT--HHHHHH-